Protein AF-A0A2D4JRY2-F1 (afdb_monomer_lite)

pLDDT: mean 84.54, std 17.64, range [40.47, 98.62]

InterPro domains:
  IPR004018 RPEL repeat [PF02755] (5-26)
  IPR004018 RPEL repeat [PF02755] (48-71)
  IPR004018 RPEL repeat [PF02755] (93-114)
  IPR004018 RPEL repeat [PS51073] (3-28)
  IPR004018 RPEL repeat [PS51073] (47-72)
  IPR004018 RPEL repeat [PS51073] (91-116)
  IPR004018 RPEL repeat [SM00707] (3-28)
  IPR004018 RPEL repeat [SM00707] (47-72)
  IPR004018 RPEL repeat [SM00707] (91-116)
  IPR043451 Myocardin-like [PTHR22793] (2-155)

Radius of gyration: 35.96 Å; chains: 1; bounding box: 65×44×97 Å

Secondary structure (DSSP, 8-state):
-HHHHHHHHHSPPPHHHHHHTTSS--TTS-GGGHHHHHHHHHHHHHHHHHHHHHTPPPHHHHHHTTSS-S--S-TTTHHHHHHHHHHHHHHHHHHHHHTPPPHHHHHHTTSS---HHHHHHHHH-TT-------------------PPPPPP---

Foldseek 3Di:
DVVVVVVVVVVDDDPVVCVVVVNDQDPPDDPVCSVVVVVVVVVVVVVVVVVCVVVPDDPVVCCVVVVDPPDPDDPVCPVVVVVVVVVVVVVVVVVVVVPDDDPLVCVVVVNDDDPPVVNCCSVVVPPDDPPPDPPDPPPPDDDDDDDDDDPDDDD

Organism: NCBI:txid1970185

Structure (mmCIF, N/CA/C/O backbone):
data_AF-A0A2D4JRY2-F1
#
_entry.id   AF-A0A2D4JRY2-F1
#
loop_
_atom_site.group_PDB
_atom_site.id
_atom_site.type_symbol
_atom_site.label_atom_id
_atom_site.label_alt_id
_atom_site.label_comp_id
_atom_site.label_asym_id
_atom_site.label_entity_id
_atom_site.label_seq_id
_atom_site.pdbx_PDB_ins_code
_atom_site.Cartn_x
_atom_site.Cartn_y
_atom_site.Cartn_z
_atom_site.occupancy
_atom_site.B_iso_or_equiv
_atom_site.auth_seq_id
_atom_site.auth_comp_id
_atom_site.auth_asym_id
_atom_site.auth_atom_id
_atom_site.pdbx_PDB_model_num
ATOM 1 N N . LEU A 1 1 ? 39.447 23.473 -34.825 1.00 78.56 1 LEU A N 1
ATOM 2 C CA . LEU A 1 1 ? 38.748 22.163 -34.956 1.00 78.56 1 LEU A CA 1
ATOM 3 C C . LEU A 1 1 ? 39.284 21.105 -33.988 1.00 78.56 1 LEU A C 1
ATOM 5 O O . LEU A 1 1 ? 38.488 20.570 -33.228 1.00 78.56 1 LEU A O 1
ATOM 9 N N . LYS A 1 2 ? 40.598 20.826 -33.968 1.00 92.81 2 LYS A N 1
ATOM 10 C CA . LYS A 1 2 ? 41.200 19.841 -33.043 1.00 92.81 2 LYS A CA 1
ATOM 11 C C . LYS A 1 2 ? 40.958 20.168 -31.559 1.00 92.81 2 LYS A C 1
ATOM 13 O O . LYS A 1 2 ? 40.531 19.297 -30.812 1.00 92.81 2 LYS A O 1
ATOM 18 N N . GLU A 1 3 ? 41.130 21.429 -31.168 1.00 94.44 3 GLU A N 1
ATOM 19 C CA . GLU A 1 3 ? 40.964 21.887 -29.776 1.00 94.44 3 GLU A CA 1
ATOM 20 C C . GLU A 1 3 ? 39.526 21.726 -29.254 1.00 94.44 3 GLU A C 1
ATOM 22 O O . GLU A 1 3 ? 39.301 21.222 -28.157 1.00 94.44 3 GLU A O 1
ATOM 27 N N . VAL A 1 4 ? 38.530 22.068 -30.078 1.00 95.88 4 VAL A N 1
ATOM 28 C CA . VAL A 1 4 ? 37.105 21.934 -29.724 1.00 95.88 4 VAL A CA 1
ATOM 29 C C . VAL A 1 4 ? 36.722 20.471 -29.489 1.00 95.88 4 VAL A C 1
ATOM 31 O O . VAL A 1 4 ? 35.968 20.164 -28.565 1.00 95.88 4 VAL A O 1
ATOM 34 N N . LEU A 1 5 ? 37.236 19.554 -30.314 1.00 95.81 5 LEU A N 1
ATOM 35 C CA . LEU A 1 5 ? 36.981 18.123 -30.151 1.00 95.81 5 LEU A CA 1
ATOM 36 C C . LEU A 1 5 ? 37.598 17.589 -28.852 1.00 95.81 5 LEU A C 1
ATOM 38 O O . LEU A 1 5 ? 36.946 16.829 -28.140 1.00 95.81 5 LEU A O 1
ATOM 42 N N . GLN A 1 6 ? 38.822 18.012 -28.525 1.00 96.12 6 GLN A N 1
ATOM 43 C CA . GLN A 1 6 ? 39.500 17.611 -27.294 1.00 96.12 6 GLN A CA 1
ATOM 44 C C . GLN A 1 6 ? 38.707 18.027 -26.047 1.00 96.12 6 GLN A C 1
ATOM 46 O O . GLN A 1 6 ? 38.486 17.194 -25.168 1.00 96.12 6 GLN A O 1
ATOM 51 N N . LEU A 1 7 ? 38.195 19.263 -26.013 1.00 96.31 7 LEU A N 1
ATOM 52 C CA . LEU A 1 7 ? 37.349 19.743 -24.916 1.00 96.31 7 LEU A CA 1
ATOM 53 C C . LEU A 1 7 ? 36.052 18.925 -24.788 1.00 96.31 7 LEU A C 1
ATOM 55 O O . LEU A 1 7 ? 35.694 18.488 -23.695 1.00 96.31 7 LEU A O 1
ATOM 59 N N . LYS A 1 8 ? 35.368 18.648 -25.908 1.00 95.88 8 LYS A N 1
ATOM 60 C CA . LYS A 1 8 ? 34.134 17.839 -25.905 1.00 95.88 8 LYS A CA 1
ATOM 61 C C . LYS A 1 8 ? 34.359 16.403 -25.429 1.00 95.88 8 LYS A C 1
ATOM 63 O O . LYS A 1 8 ? 33.480 15.831 -24.792 1.00 95.88 8 LYS A O 1
ATOM 68 N N . LEU A 1 9 ? 35.517 15.814 -25.726 1.00 95.94 9 LEU A N 1
ATOM 69 C CA . LEU A 1 9 ? 35.855 14.468 -25.262 1.00 95.94 9 LEU A CA 1
ATOM 70 C C . LEU A 1 9 ? 36.161 14.420 -23.761 1.00 95.94 9 LEU A C 1
ATOM 72 O O . LEU A 1 9 ? 35.873 13.402 -23.141 1.00 95.94 9 LEU A O 1
ATOM 76 N N . GLN A 1 10 ? 36.699 15.493 -23.176 1.00 94.88 10 GLN A N 1
ATOM 77 C CA . GLN A 1 10 ? 36.908 15.592 -21.726 1.00 94.88 10 GLN A CA 1
ATOM 78 C C . GLN A 1 10 ? 35.591 15.778 -20.966 1.00 94.88 10 GLN A C 1
ATOM 80 O O . GLN A 1 10 ? 35.410 15.208 -19.898 1.00 94.88 10 GLN A O 1
ATOM 85 N N . GLN A 1 11 ? 34.652 16.532 -21.540 1.00 95.31 11 GLN A N 1
ATOM 86 C CA . GLN A 1 11 ? 33.340 16.795 -20.939 1.00 95.31 11 GLN A CA 1
ATOM 87 C C . GLN A 1 11 ? 32.314 15.669 -21.166 1.00 95.31 11 GLN A C 1
ATOM 89 O O . GLN A 1 11 ? 31.151 15.800 -20.778 1.00 95.31 11 GLN A O 1
ATOM 94 N N . ARG A 1 12 ? 32.692 14.568 -21.829 1.00 95.31 12 ARG A N 1
ATOM 95 C CA . ARG A 1 12 ? 31.761 13.471 -22.123 1.00 95.31 12 ARG A CA 1
ATOM 96 C C . ARG A 1 12 ? 31.424 12.681 -20.858 1.00 95.31 12 ARG A C 1
ATOM 98 O O . ARG A 1 12 ? 32.282 12.428 -20.018 1.00 95.31 12 ARG A O 1
ATOM 105 N N . ARG A 1 13 ? 30.181 12.212 -20.776 1.00 96.19 13 ARG A N 1
ATOM 106 C CA . ARG A 1 13 ? 29.735 11.285 -19.726 1.00 96.19 13 ARG A CA 1
ATOM 107 C C . ARG A 1 13 ? 30.334 9.898 -19.945 1.00 96.19 13 ARG A C 1
ATOM 109 O O . ARG A 1 13 ? 30.627 9.520 -21.085 1.00 96.19 13 ARG A O 1
ATOM 116 N N . THR A 1 14 ? 30.501 9.135 -18.867 1.00 95.75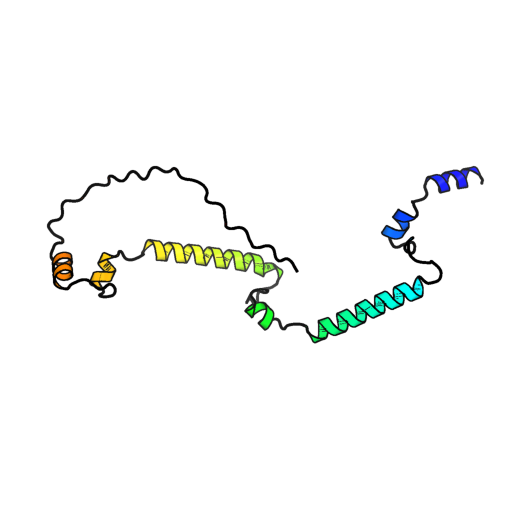 14 THR A N 1
ATOM 117 C CA . THR A 1 14 ? 30.944 7.742 -18.983 1.00 95.75 14 THR A CA 1
ATOM 118 C C . THR A 1 14 ? 29.848 6.898 -19.626 1.00 95.75 14 THR A C 1
ATOM 120 O O . THR A 1 14 ? 28.661 7.229 -19.592 1.00 95.75 14 THR A O 1
ATOM 123 N N . ARG A 1 15 ? 30.238 5.781 -20.243 1.00 93.56 15 ARG A N 1
ATOM 124 C CA . ARG A 1 15 ? 29.269 4.879 -20.874 1.00 93.56 15 ARG A CA 1
ATOM 125 C C . ARG A 1 15 ? 28.306 4.280 -19.844 1.00 93.56 15 ARG A C 1
ATOM 127 O O . ARG A 1 15 ? 27.139 4.110 -20.163 1.00 93.56 15 ARG A O 1
ATOM 134 N N . GLU A 1 16 ? 28.783 4.009 -18.632 1.00 94.75 16 GLU A N 1
ATOM 135 C CA . GLU A 1 16 ? 27.978 3.538 -17.495 1.00 94.75 16 GLU A CA 1
ATOM 136 C C . GLU A 1 16 ? 26.884 4.551 -17.144 1.00 94.75 16 GLU A C 1
ATOM 138 O O . GLU A 1 16 ? 25.708 4.210 -17.197 1.00 94.75 16 GLU A O 1
ATOM 143 N N . GLN A 1 17 ? 27.246 5.827 -16.965 1.00 95.88 17 GLN A N 1
ATOM 144 C CA . GLN A 1 17 ? 26.283 6.904 -16.702 1.00 95.88 17 GLN A CA 1
ATOM 145 C C . GLN A 1 17 ? 25.214 7.025 -17.798 1.00 95.88 17 GLN A C 1
ATOM 147 O O . GLN A 1 17 ? 24.061 7.339 -17.514 1.00 95.88 17 GLN A O 1
ATOM 152 N N . LEU A 1 18 ? 25.581 6.794 -19.063 1.00 95.50 18 LEU A N 1
ATOM 153 C CA . LEU A 1 18 ? 24.625 6.813 -20.174 1.00 95.50 18 LEU A CA 1
ATOM 154 C C . LEU A 1 18 ? 23.683 5.599 -20.168 1.00 95.50 18 LEU A C 1
ATOM 156 O O . LEU A 1 18 ? 22.545 5.727 -20.616 1.00 95.50 18 LEU A O 1
ATOM 160 N N . VAL A 1 19 ? 24.135 4.437 -19.690 1.00 94.62 19 VAL A N 1
ATOM 161 C CA . VAL A 1 19 ? 23.288 3.247 -19.513 1.00 94.62 19 VAL A CA 1
ATOM 162 C C . VAL A 1 19 ? 22.320 3.449 -18.353 1.00 94.62 19 VAL A C 1
ATOM 164 O O . VAL A 1 19 ? 21.132 3.191 -18.519 1.00 94.62 19 VAL A O 1
ATOM 167 N N . ASP A 1 20 ? 22.796 3.976 -17.227 1.00 95.06 20 ASP A N 1
ATOM 168 C CA . ASP A 1 20 ? 21.965 4.236 -16.044 1.00 95.06 20 ASP A CA 1
ATOM 169 C C . ASP A 1 20 ? 20.864 5.268 -16.335 1.00 95.06 20 ASP A C 1
ATOM 171 O O . ASP A 1 20 ? 19.748 5.164 -15.835 1.00 95.06 20 ASP A O 1
ATOM 175 N N . GLN A 1 21 ? 21.148 6.237 -17.213 1.00 96.00 21 GLN A N 1
ATOM 176 C CA . GLN A 1 21 ? 20.164 7.206 -17.717 1.00 96.00 21 GLN A CA 1
ATOM 177 C C . GLN A 1 21 ? 19.250 6.643 -18.820 1.00 96.00 21 GLN A C 1
ATOM 179 O O . GLN A 1 21 ? 18.389 7.362 -19.324 1.00 96.00 21 GLN A O 1
ATOM 184 N N . GLY A 1 22 ? 19.444 5.391 -19.244 1.00 91.88 22 GLY A N 1
ATOM 185 C CA . GLY A 1 22 ? 18.656 4.752 -20.300 1.00 91.88 22 GLY A CA 1
ATOM 186 C C . GLY A 1 22 ? 18.912 5.291 -21.714 1.00 91.88 22 GLY A C 1
ATOM 187 O O . GLY A 1 22 ? 18.105 5.049 -22.609 1.00 91.88 22 GLY A O 1
ATOM 188 N N . ILE A 1 23 ? 20.014 6.016 -21.937 1.00 94.06 23 ILE A N 1
ATOM 189 C CA . ILE A 1 23 ? 20.402 6.551 -23.256 1.00 94.06 23 ILE A CA 1
ATOM 190 C C . ILE A 1 23 ? 21.075 5.462 -24.104 1.00 94.06 23 ILE A C 1
ATOM 192 O O . ILE A 1 23 ? 20.859 5.396 -25.313 1.00 94.06 23 ILE A O 1
ATOM 196 N N . MET A 1 24 ? 21.900 4.611 -23.482 1.00 92.62 24 MET A N 1
ATOM 197 C CA . MET A 1 24 ? 22.645 3.539 -24.155 1.00 92.62 24 MET A CA 1
ATOM 198 C C . MET A 1 24 ? 22.181 2.144 -23.703 1.00 92.62 24 MET A C 1
ATOM 200 O O . MET A 1 24 ? 21.820 1.973 -22.539 1.00 92.62 24 MET A O 1
ATOM 204 N N . PRO A 1 25 ? 22.255 1.116 -24.574 1.00 91.50 25 PRO A N 1
ATOM 205 C CA . PRO A 1 25 ? 22.004 -0.269 -24.182 1.00 91.50 25 PRO A CA 1
ATOM 206 C C . PRO A 1 25 ? 22.965 -0.772 -23.090 1.00 91.50 25 PRO A C 1
ATOM 208 O O . PRO A 1 25 ? 24.139 -0.376 -23.094 1.00 91.50 25 PRO A O 1
ATOM 211 N N . PRO A 1 26 ? 22.528 -1.707 -22.222 1.00 92.00 26 PRO A N 1
ATOM 212 C CA . PRO A 1 26 ? 23.363 -2.264 -21.162 1.00 92.00 26 PRO A CA 1
ATOM 213 C C . PRO A 1 26 ? 24.681 -2.848 -21.675 1.00 92.00 26 PRO A C 1
ATOM 215 O O . PRO A 1 26 ? 24.703 -3.617 -22.637 1.00 92.00 26 PRO A O 1
ATOM 218 N N . LEU A 1 27 ? 25.780 -2.545 -20.976 1.00 86.06 27 LEU A N 1
ATOM 219 C CA . LEU A 1 27 ? 27.143 -2.946 -21.365 1.00 86.06 27 LEU A CA 1
ATOM 220 C C . LEU A 1 27 ? 27.333 -4.462 -21.465 1.00 86.06 27 LEU A C 1
ATOM 222 O O . LEU A 1 27 ? 28.141 -4.929 -22.262 1.00 86.06 27 LEU A O 1
ATOM 226 N N . LYS A 1 28 ? 26.589 -5.207 -20.642 1.00 87.69 28 LYS A N 1
ATOM 227 C CA . LYS A 1 28 ? 26.645 -6.670 -20.547 1.00 87.69 28 LYS A CA 1
ATOM 228 C C . LYS A 1 28 ? 25.838 -7.370 -21.645 1.00 87.69 28 LYS A C 1
ATOM 230 O O . LYS A 1 28 ? 25.993 -8.570 -21.835 1.00 87.69 28 LYS A O 1
ATOM 235 N N . SER A 1 29 ? 24.972 -6.639 -22.351 1.00 85.12 29 SER A N 1
ATOM 236 C CA . SER A 1 29 ? 24.141 -7.188 -23.423 1.00 85.12 29 SER A CA 1
ATOM 237 C C . SER A 1 29 ? 24.767 -6.912 -24.796 1.00 85.12 29 SER A C 1
ATOM 239 O O . SER A 1 29 ? 25.229 -5.792 -25.037 1.00 85.12 29 SER A O 1
ATOM 241 N N . PRO A 1 30 ? 24.783 -7.886 -25.723 1.00 88.31 30 PRO A N 1
ATOM 242 C CA . PRO A 1 30 ? 25.247 -7.644 -27.084 1.00 88.31 30 PRO A CA 1
ATOM 243 C C . PRO A 1 30 ? 24.400 -6.570 -27.779 1.00 88.31 30 PRO A C 1
ATOM 245 O O . PRO A 1 30 ? 23.177 -6.691 -27.860 1.00 88.31 30 PRO A O 1
ATOM 248 N N . ALA A 1 31 ? 25.046 -5.545 -28.341 1.00 86.62 31 ALA A N 1
ATOM 249 C CA . ALA A 1 31 ? 24.351 -4.420 -28.975 1.00 86.62 31 ALA A CA 1
ATOM 250 C C . ALA A 1 31 ? 23.466 -4.848 -30.164 1.00 86.62 31 ALA A C 1
ATOM 252 O O . ALA A 1 31 ? 22.391 -4.288 -30.359 1.00 86.62 31 ALA A O 1
ATOM 253 N N . ALA A 1 32 ? 23.882 -5.876 -30.914 1.00 91.31 32 ALA A N 1
ATOM 254 C CA . ALA A 1 32 ? 23.152 -6.384 -32.078 1.00 91.31 32 ALA A CA 1
ATOM 255 C C . ALA A 1 32 ? 21.777 -6.983 -31.733 1.00 91.31 32 ALA A C 1
ATOM 257 O O . ALA A 1 32 ? 20.872 -6.947 -32.563 1.00 91.31 32 ALA A O 1
ATOM 258 N N . PHE A 1 33 ? 21.615 -7.513 -30.514 1.00 92.38 33 PHE A N 1
ATOM 259 C CA . PHE A 1 33 ? 20.395 -8.203 -30.083 1.00 92.38 33 PHE A CA 1
ATOM 260 C C . PHE A 1 33 ? 19.567 -7.412 -29.067 1.00 92.38 33 PHE A C 1
ATOM 262 O O . PHE A 1 33 ? 18.603 -7.936 -28.509 1.00 92.38 33 PHE A O 1
ATOM 269 N N . HIS A 1 34 ? 19.925 -6.154 -28.798 1.00 91.81 34 HIS A N 1
ATOM 270 C CA . HIS A 1 34 ? 19.263 -5.362 -27.764 1.00 91.81 34 HIS A CA 1
ATOM 271 C C . HIS A 1 34 ? 17.746 -5.231 -27.999 1.00 91.81 34 HIS A C 1
ATOM 273 O O . HIS A 1 34 ? 16.968 -5.324 -27.052 1.00 91.81 34 HIS A O 1
ATOM 279 N N . GLY A 1 35 ? 17.308 -5.089 -29.257 1.00 92.12 35 GLY A N 1
ATOM 280 C CA . GLY A 1 35 ? 15.884 -5.018 -29.602 1.00 92.12 35 GLY A CA 1
ATOM 281 C C . GLY A 1 35 ? 15.124 -6.308 -29.278 1.00 92.12 35 GLY A C 1
ATOM 282 O O . GLY A 1 35 ? 14.044 -6.259 -28.691 1.00 92.12 35 GLY A O 1
ATOM 283 N N . GLN A 1 36 ? 15.708 -7.464 -29.599 1.00 94.94 36 GLN A N 1
ATOM 284 C CA . GLN A 1 36 ? 15.139 -8.780 -29.306 1.00 94.94 36 GLN A CA 1
ATOM 285 C C . GLN A 1 36 ? 15.090 -9.035 -27.797 1.00 94.94 36 GLN A C 1
ATOM 287 O O . GLN A 1 36 ? 14.060 -9.479 -27.296 1.00 94.94 36 GLN A O 1
ATOM 292 N N . ILE A 1 37 ? 16.164 -8.703 -27.069 1.00 93.38 37 ILE A N 1
ATOM 293 C CA . ILE A 1 37 ? 16.223 -8.813 -25.602 1.00 93.38 37 ILE A CA 1
ATOM 294 C C . ILE A 1 37 ? 15.117 -7.961 -24.973 1.00 93.38 37 ILE A C 1
ATOM 296 O O . ILE A 1 37 ? 14.303 -8.485 -24.218 1.00 93.38 37 ILE A O 1
ATOM 300 N N . LYS A 1 38 ? 15.007 -6.686 -25.365 1.00 93.75 38 LYS A N 1
ATOM 301 C CA . LYS A 1 38 ? 13.963 -5.777 -24.875 1.00 93.75 38 LYS A CA 1
ATOM 302 C C . LYS A 1 38 ? 12.557 -6.288 -25.194 1.00 93.75 38 LYS A C 1
ATOM 304 O O . LYS A 1 38 ? 11.658 -6.198 -24.360 1.00 93.75 38 LYS A O 1
ATOM 309 N N . SER A 1 39 ? 12.347 -6.831 -26.394 1.00 96.50 39 SER A N 1
ATOM 310 C CA . SER A 1 39 ? 11.054 -7.404 -26.777 1.00 96.50 39 SER A CA 1
ATOM 311 C C . SER A 1 39 ? 10.705 -8.641 -25.951 1.00 96.50 39 SER A C 1
ATOM 313 O O . SER A 1 39 ? 9.546 -8.821 -25.585 1.00 96.50 39 SER A O 1
ATOM 315 N N . LEU A 1 40 ? 11.686 -9.491 -25.656 1.00 96.25 40 LEU A N 1
ATOM 316 C CA . LEU A 1 40 ? 11.510 -10.680 -24.831 1.00 96.25 40 LEU A CA 1
ATOM 317 C C . LEU A 1 40 ? 11.225 -10.298 -23.374 1.00 96.25 40 LEU A C 1
ATOM 319 O O . LEU A 1 40 ? 10.300 -10.840 -22.772 1.00 96.25 40 LEU A O 1
ATOM 323 N N . GLU A 1 41 ? 11.968 -9.343 -22.817 1.00 95.50 41 GLU A N 1
ATOM 324 C CA . GLU A 1 41 ? 11.725 -8.789 -21.480 1.00 95.50 41 GLU A CA 1
ATOM 325 C C . GLU A 1 41 ? 10.318 -8.202 -21.374 1.00 95.50 41 GLU A C 1
ATOM 327 O O . GLU A 1 41 ? 9.588 -8.518 -20.434 1.00 95.50 41 GLU A O 1
ATOM 332 N N . ARG A 1 42 ? 9.889 -7.438 -22.385 1.00 97.88 42 ARG A N 1
ATOM 333 C CA . ARG A 1 42 ? 8.519 -6.929 -22.478 1.00 97.88 42 ARG A CA 1
ATOM 334 C C . ARG A 1 42 ? 7.488 -8.059 -22.534 1.00 97.88 42 ARG A C 1
ATOM 336 O O . ARG A 1 42 ? 6.502 -8.015 -21.812 1.00 97.88 42 ARG A O 1
ATOM 343 N N . ALA A 1 43 ? 7.700 -9.088 -23.350 1.00 98.12 43 ALA A N 1
ATOM 344 C CA . ALA A 1 43 ? 6.772 -10.217 -23.423 1.00 98.12 43 ALA A CA 1
ATOM 345 C C . ALA A 1 43 ? 6.677 -10.973 -22.083 1.00 98.12 43 ALA A C 1
ATOM 347 O O . ALA A 1 43 ? 5.592 -11.393 -21.678 1.00 98.12 43 ALA A O 1
ATOM 348 N N . ARG A 1 44 ? 7.796 -11.113 -21.358 1.00 98.19 44 ARG A N 1
ATOM 349 C CA . ARG A 1 44 ? 7.816 -11.691 -20.004 1.00 98.19 44 ARG A CA 1
ATOM 350 C C . ARG A 1 44 ? 6.992 -10.856 -19.026 1.00 98.19 44 ARG A C 1
ATOM 352 O O . ARG A 1 44 ? 6.151 -11.425 -18.331 1.00 98.19 44 ARG A O 1
ATOM 359 N N . THR A 1 45 ? 7.194 -9.537 -18.988 1.00 98.12 45 THR A N 1
ATOM 360 C CA . THR A 1 45 ? 6.429 -8.654 -18.092 1.00 98.12 45 THR A CA 1
ATOM 361 C C . THR A 1 45 ? 4.950 -8.627 -18.458 1.00 98.12 45 THR A C 1
ATOM 363 O O . THR A 1 45 ? 4.110 -8.708 -17.567 1.00 98.12 45 THR A O 1
ATOM 366 N N . GLU A 1 46 ? 4.609 -8.619 -19.748 1.00 98.44 46 GLU A N 1
ATOM 367 C CA . GLU A 1 46 ? 3.225 -8.707 -20.222 1.00 98.44 46 GLU A CA 1
ATOM 368 C C . GLU A 1 46 ? 2.543 -10.007 -19.790 1.00 98.44 46 GLU A C 1
ATOM 370 O O . GLU A 1 46 ? 1.415 -9.976 -19.298 1.00 98.44 46 GLU A O 1
ATOM 375 N N . ASN A 1 47 ? 3.207 -11.154 -19.946 1.00 98.31 47 ASN A N 1
ATOM 376 C CA . ASN A 1 47 ? 2.655 -12.442 -19.526 1.00 98.31 47 ASN A CA 1
ATOM 377 C C . ASN A 1 47 ? 2.463 -12.508 -18.007 1.00 98.31 47 ASN A C 1
ATOM 379 O O . ASN A 1 47 ? 1.413 -12.957 -17.541 1.00 98.31 47 ASN A O 1
ATOM 383 N N . PHE A 1 48 ? 3.436 -12.006 -17.243 1.00 98.56 48 PHE A N 1
ATOM 384 C CA . PHE A 1 48 ? 3.343 -11.908 -15.790 1.00 98.56 48 PHE A CA 1
ATOM 385 C C . PHE A 1 48 ? 2.165 -11.024 -15.352 1.00 98.56 48 PHE A C 1
ATOM 387 O O . PHE A 1 48 ? 1.340 -11.453 -14.543 1.00 98.56 48 PHE A O 1
ATOM 394 N N . LEU A 1 49 ? 2.023 -9.828 -15.933 1.00 98.62 49 LEU A N 1
ATOM 395 C CA . LEU A 1 49 ? 0.919 -8.918 -15.618 1.00 98.62 49 LEU A CA 1
ATOM 396 C C . LEU A 1 49 ? -0.437 -9.511 -16.005 1.00 98.62 49 LEU A C 1
ATOM 398 O O . LEU A 1 49 ? -1.373 -9.448 -15.214 1.00 98.62 49 LEU A O 1
ATOM 402 N N . LYS A 1 50 ? -0.546 -10.149 -17.179 1.00 98.50 50 LYS A N 1
ATOM 403 C CA . LYS A 1 50 ? -1.772 -10.851 -17.601 1.00 98.50 50 LYS A CA 1
ATOM 404 C C . LYS A 1 50 ? -2.191 -11.916 -16.591 1.00 98.50 50 LYS A C 1
ATOM 406 O O . LYS A 1 50 ? -3.383 -12.091 -16.360 1.00 98.50 50 LYS A O 1
ATOM 411 N N . HIS A 1 51 ? -1.242 -12.642 -16.004 1.00 98.38 51 HIS A N 1
ATOM 412 C CA . HIS A 1 51 ? -1.545 -13.604 -14.948 1.00 98.38 51 HIS A CA 1
ATOM 413 C C . HIS A 1 51 ? -2.000 -12.900 -13.658 1.00 98.38 51 HIS A C 1
ATOM 415 O O . HIS A 1 51 ? -3.080 -13.210 -13.161 1.00 98.38 51 HIS A O 1
ATOM 421 N N . LYS A 1 52 ? -1.254 -11.891 -13.181 1.00 98.50 52 LYS A N 1
ATOM 422 C CA . LYS A 1 52 ? -1.579 -11.141 -11.951 1.00 98.50 52 LYS A CA 1
ATOM 423 C C . LYS A 1 52 ? -2.915 -10.400 -12.004 1.00 98.50 52 LYS A C 1
ATOM 425 O O . LYS A 1 52 ? -3.587 -10.301 -10.986 1.00 98.50 52 LYS A O 1
ATOM 430 N N . ILE A 1 53 ? -3.312 -9.898 -13.173 1.00 98.12 53 ILE A N 1
ATOM 431 C CA . ILE A 1 53 ? -4.606 -9.230 -13.361 1.00 98.12 53 ILE A CA 1
ATOM 432 C C . ILE A 1 53 ? -5.763 -10.231 -13.247 1.00 98.12 53 ILE A C 1
ATOM 434 O O . ILE A 1 53 ? -6.790 -9.894 -12.669 1.00 98.12 53 ILE A O 1
ATOM 438 N N . ARG A 1 54 ? -5.606 -11.460 -13.762 1.00 97.88 54 ARG A N 1
ATOM 439 C CA . ARG A 1 54 ? -6.641 -12.507 -13.655 1.00 97.88 54 ARG A CA 1
ATOM 440 C C . ARG A 1 54 ? -6.809 -13.010 -12.229 1.00 97.88 54 ARG A C 1
ATOM 442 O O . ARG A 1 54 ? -7.920 -13.309 -11.823 1.00 97.88 54 ARG A O 1
ATOM 449 N N . SER A 1 55 ? -5.709 -13.114 -11.491 1.00 97.50 55 SER A N 1
ATOM 450 C CA . SER A 1 55 ? -5.700 -13.548 -10.095 1.00 97.50 55 SER A CA 1
ATOM 451 C C . SER A 1 55 ? -5.780 -12.371 -9.117 1.00 97.50 55 SER A C 1
ATOM 453 O O . SER A 1 55 ? -5.243 -12.470 -8.015 1.00 97.50 55 SER A O 1
ATOM 455 N N . ARG A 1 56 ? -6.321 -11.218 -9.532 1.00 98.19 56 ARG A N 1
ATOM 456 C CA . ARG A 1 56 ? -6.372 -10.020 -8.691 1.00 98.19 56 ARG A CA 1
ATOM 457 C C . ARG A 1 56 ? -7.458 -10.196 -7.617 1.00 98.19 56 ARG A C 1
ATOM 459 O O . ARG A 1 56 ? -8.611 -10.358 -8.003 1.00 98.19 56 ARG A O 1
ATOM 466 N N . PRO A 1 57 ? -7.121 -10.122 -6.316 1.00 98.06 57 PRO A N 1
ATOM 467 C CA . PRO A 1 57 ? -8.108 -10.183 -5.239 1.00 98.06 57 PRO A CA 1
ATOM 468 C C . PRO A 1 57 ? -9.088 -9.011 -5.276 1.00 98.06 57 PRO A C 1
ATOM 470 O O . PRO A 1 57 ? -8.718 -7.886 -5.640 1.00 98.06 57 PRO A O 1
ATOM 473 N N . ASP A 1 58 ? -10.316 -9.264 -4.831 1.00 97.38 58 ASP A N 1
ATOM 474 C CA . ASP A 1 58 ? -11.329 -8.228 -4.660 1.00 97.38 58 ASP A CA 1
ATOM 475 C C . ASP A 1 58 ? -11.050 -7.365 -3.424 1.00 97.38 58 ASP A C 1
ATOM 477 O O . ASP A 1 58 ? -10.399 -7.778 -2.461 1.00 97.38 58 ASP A O 1
ATOM 481 N N . ARG A 1 59 ? -11.600 -6.144 -3.407 1.00 95.62 59 ARG A N 1
ATOM 482 C CA . ARG A 1 59 ? -11.451 -5.228 -2.262 1.00 95.62 59 ARG A CA 1
ATOM 483 C C . ARG A 1 59 ? -11.942 -5.862 -0.956 1.00 95.62 59 ARG A C 1
ATOM 485 O O . ARG A 1 59 ? -11.313 -5.676 0.078 1.00 95.62 59 ARG A O 1
ATOM 492 N N . SER A 1 60 ? -13.059 -6.586 -0.997 1.00 96.19 60 SER A N 1
ATOM 493 C CA . SER A 1 60 ? -13.640 -7.258 0.172 1.00 96.19 60 SER A CA 1
ATOM 494 C C . SER A 1 60 ? -12.702 -8.312 0.762 1.00 96.19 60 SER A C 1
ATOM 496 O O . SER A 1 60 ? -12.596 -8.419 1.980 1.00 96.19 60 SER A O 1
ATOM 498 N N . GLU A 1 61 ? -11.975 -9.047 -0.079 1.00 97.50 61 GLU A N 1
ATOM 499 C CA . GLU A 1 61 ? -10.970 -10.011 0.362 1.00 97.50 61 GLU A CA 1
ATOM 500 C C . GLU A 1 61 ? -9.790 -9.322 1.053 1.00 97.50 61 GLU A C 1
ATOM 502 O O . GLU A 1 61 ? -9.381 -9.750 2.131 1.00 97.50 61 GLU A O 1
ATOM 507 N N . LEU A 1 62 ? -9.308 -8.207 0.496 1.00 97.50 62 LEU A N 1
ATOM 508 C CA . LEU A 1 62 ? -8.248 -7.413 1.123 1.00 97.50 62 LEU A CA 1
ATOM 509 C C . LEU A 1 62 ? -8.675 -6.834 2.479 1.00 97.50 62 LEU A C 1
ATOM 511 O O . LEU A 1 62 ? -7.858 -6.777 3.396 1.00 97.50 62 LEU A O 1
ATOM 515 N N . VAL A 1 63 ? -9.942 -6.432 2.620 1.00 96.25 63 VAL A N 1
ATOM 516 C CA . VAL A 1 63 ? -10.505 -5.976 3.902 1.00 96.25 63 VAL A CA 1
ATOM 517 C C . VAL A 1 63 ? -10.602 -7.124 4.904 1.00 96.25 63 VAL A C 1
ATOM 519 O O . VAL A 1 63 ? -10.155 -6.988 6.037 1.00 96.25 63 VAL A O 1
ATOM 522 N N . ARG A 1 64 ? -11.103 -8.291 4.480 1.00 97.38 64 ARG A N 1
ATOM 523 C CA . ARG A 1 64 ? -11.181 -9.499 5.320 1.00 97.38 64 ARG A CA 1
ATOM 524 C C . ARG A 1 64 ? -9.808 -9.926 5.847 1.00 97.38 64 ARG A C 1
ATOM 526 O O . ARG A 1 64 ? -9.694 -10.384 6.979 1.00 97.38 64 ARG A O 1
ATOM 533 N N . MET A 1 65 ? -8.771 -9.777 5.028 1.00 97.88 65 MET A N 1
ATOM 534 C CA . MET A 1 65 ? -7.385 -10.072 5.398 1.00 97.88 65 MET A CA 1
ATOM 535 C C . MET A 1 65 ? -6.702 -8.950 6.198 1.00 97.88 65 MET A C 1
ATOM 537 O O . MET A 1 65 ? -5.527 -9.092 6.516 1.00 97.88 65 MET A O 1
ATOM 541 N N . HIS A 1 66 ? -7.400 -7.854 6.523 1.00 95.62 66 HIS A N 1
ATOM 542 C CA . HIS A 1 66 ? -6.848 -6.676 7.209 1.00 95.62 66 HIS A CA 1
ATOM 543 C C . HIS A 1 66 ? -5.662 -6.021 6.473 1.00 95.62 66 HIS A C 1
ATOM 545 O O . HIS A 1 66 ? -4.779 -5.431 7.091 1.00 95.62 66 HIS A O 1
ATOM 551 N N . ILE A 1 67 ? -5.641 -6.113 5.139 1.00 96.38 67 ILE A N 1
ATOM 552 C CA . ILE A 1 67 ? -4.697 -5.377 4.282 1.00 96.38 67 ILE A CA 1
ATOM 553 C C . ILE A 1 67 ? -5.249 -3.980 3.979 1.00 96.38 67 ILE A C 1
ATOM 555 O O . ILE A 1 67 ? -4.512 -2.997 3.995 1.00 96.38 67 ILE A O 1
ATOM 559 N N . LEU A 1 68 ? -6.546 -3.900 3.665 1.00 95.06 68 LEU A N 1
ATOM 560 C CA . LEU A 1 68 ? -7.265 -2.642 3.476 1.00 95.06 68 LEU A CA 1
ATOM 561 C C . LEU A 1 68 ? -8.238 -2.412 4.621 1.00 95.06 68 LEU A C 1
ATOM 563 O O . LEU A 1 68 ? -8.789 -3.350 5.188 1.00 95.06 68 LEU A O 1
ATOM 567 N N . GLU A 1 69 ? -8.524 -1.146 4.881 1.00 92.94 69 GLU A N 1
ATOM 568 C CA . GLU A 1 69 ? -9.480 -0.778 5.908 1.00 92.94 69 GLU A CA 1
ATOM 569 C C . GLU A 1 69 ? -10.931 -0.861 5.423 1.00 92.94 69 GLU A C 1
ATOM 571 O O . GLU A 1 69 ? -11.277 -0.529 4.278 1.00 92.94 69 GLU A O 1
ATOM 576 N N . GLU A 1 70 ? -11.822 -1.260 6.330 1.00 92.69 70 GLU A N 1
ATOM 577 C CA . GLU A 1 70 ? -13.265 -1.268 6.096 1.00 92.69 70 GLU A CA 1
ATOM 578 C C . GLU A 1 70 ? -13.843 0.152 6.213 1.00 92.69 70 GLU A C 1
ATOM 580 O O . GLU A 1 70 ? -14.543 0.503 7.162 1.00 92.69 70 GLU A O 1
ATOM 585 N N . THR A 1 71 ? -13.497 1.021 5.262 1.00 88.38 71 THR A N 1
ATOM 586 C CA . THR A 1 71 ? -13.997 2.399 5.219 1.00 88.38 71 THR A CA 1
ATOM 587 C C . THR A 1 71 ? -14.449 2.800 3.817 1.00 88.38 71 THR A C 1
ATOM 589 O O . THR A 1 71 ? -13.891 2.375 2.804 1.00 88.38 71 THR A O 1
ATOM 592 N N . PHE A 1 72 ? -15.472 3.656 3.766 1.00 87.19 72 PHE A N 1
ATOM 593 C CA . PHE A 1 72 ? -15.928 4.333 2.545 1.00 87.19 72 PHE A CA 1
ATOM 594 C C . PHE A 1 72 ? -15.299 5.725 2.380 1.00 87.19 72 PHE A C 1
ATOM 596 O O . PHE A 1 72 ? -15.660 6.464 1.468 1.00 87.19 72 PHE A O 1
ATOM 603 N N . ALA A 1 73 ? -14.389 6.101 3.281 1.00 88.62 73 ALA A N 1
ATOM 604 C CA . ALA A 1 73 ? -13.711 7.383 3.233 1.00 88.62 73 ALA A CA 1
ATOM 605 C C . ALA A 1 73 ? -12.695 7.433 2.084 1.00 88.62 73 ALA A C 1
ATOM 607 O O . ALA A 1 73 ? -12.117 6.418 1.678 1.00 88.62 73 ALA A O 1
ATOM 608 N N . GLU A 1 74 ? -12.465 8.648 1.592 1.00 92.25 74 GLU A N 1
ATOM 609 C CA . GLU A 1 74 ? -11.456 8.945 0.578 1.00 92.25 74 GLU A CA 1
ATOM 610 C C . GLU A 1 74 ? -10.068 8.435 1.029 1.00 92.25 74 GLU A C 1
ATOM 612 O O . GLU A 1 74 ? -9.760 8.538 2.222 1.00 92.25 74 GLU A O 1
ATOM 617 N N . PRO A 1 75 ? -9.206 7.910 0.131 1.00 93.62 75 PRO A N 1
ATOM 618 C CA . PRO A 1 75 ? -7.912 7.333 0.515 1.00 93.62 75 PRO A CA 1
ATOM 619 C C . PRO A 1 75 ? -7.016 8.273 1.331 1.00 93.62 75 PRO A C 1
ATOM 621 O O . PRO A 1 75 ? -6.279 7.818 2.202 1.00 93.62 75 PRO A O 1
ATOM 624 N N . SER A 1 76 ? -7.123 9.582 1.094 1.00 94.62 76 SER A N 1
ATOM 625 C CA . SER A 1 76 ? -6.392 10.631 1.813 1.00 94.62 76 SER A CA 1
ATOM 626 C C . SER A 1 76 ? -6.731 10.697 3.315 1.00 94.62 76 SER A C 1
ATOM 628 O O . SER A 1 76 ? -5.880 11.064 4.126 1.00 94.62 76 SER A O 1
ATOM 630 N N . LEU A 1 77 ? -7.953 10.310 3.704 1.00 94.69 77 LEU A N 1
ATOM 631 C CA . LEU A 1 77 ? -8.482 10.435 5.067 1.00 94.69 77 LEU A CA 1
ATOM 632 C C . LEU A 1 77 ? -8.436 9.128 5.867 1.00 94.69 77 LEU A C 1
ATOM 634 O O . LEU A 1 77 ? -8.652 9.143 7.077 1.00 94.69 77 LEU A O 1
ATOM 638 N N . GLN A 1 78 ? -8.162 7.986 5.234 1.00 94.12 78 GLN A N 1
ATOM 639 C CA . GLN A 1 78 ? -8.252 6.680 5.904 1.00 94.12 78 GLN A CA 1
ATOM 640 C C . GLN A 1 78 ? -7.304 6.583 7.105 1.00 94.12 78 GLN A C 1
ATOM 642 O O . GLN A 1 78 ? -7.701 6.128 8.178 1.00 94.12 78 GLN A O 1
ATOM 647 N N . ALA A 1 79 ? -6.075 7.084 6.956 1.00 93.81 79 ALA A N 1
ATOM 648 C CA . ALA A 1 79 ? -5.080 7.069 8.024 1.00 93.81 79 ALA A CA 1
ATOM 649 C C . ALA A 1 79 ? -5.499 7.930 9.231 1.00 93.81 79 ALA A C 1
ATOM 651 O O . ALA A 1 79 ? -5.376 7.505 10.383 1.00 93.81 79 ALA A O 1
ATOM 652 N N . THR A 1 80 ? -6.033 9.131 8.989 1.00 95.44 80 THR A N 1
ATOM 653 C CA . THR A 1 80 ? -6.486 10.029 10.063 1.00 95.44 80 THR A CA 1
ATOM 654 C C . THR A 1 80 ? -7.748 9.496 10.735 1.00 95.44 80 THR A C 1
ATOM 656 O O . THR A 1 80 ? -7.844 9.521 11.964 1.00 95.44 80 THR A O 1
ATOM 659 N N . GLN A 1 81 ? -8.674 8.923 9.960 1.00 95.38 81 GLN A N 1
ATOM 660 C CA . GLN A 1 81 ? -9.861 8.245 10.473 1.00 95.38 81 GLN A CA 1
ATOM 661 C C . GLN A 1 81 ? -9.492 7.058 11.371 1.00 95.38 81 GLN A C 1
ATOM 663 O O . GLN A 1 81 ? -10.060 6.922 12.454 1.00 95.38 81 GLN A O 1
ATOM 668 N N . MET A 1 82 ? -8.531 6.223 10.961 1.00 93.94 82 MET A N 1
ATOM 669 C CA . MET A 1 82 ? -8.023 5.105 11.766 1.00 93.94 82 MET A CA 1
ATOM 670 C C . MET A 1 82 ? -7.454 5.579 13.095 1.00 93.94 82 MET A C 1
ATOM 672 O O . MET A 1 82 ? -7.814 5.056 14.150 1.00 93.94 82 MET A O 1
ATOM 676 N N . LYS A 1 83 ? -6.608 6.613 13.059 1.00 96.44 83 LYS A N 1
ATOM 677 C CA . LYS A 1 83 ? -6.025 7.198 14.269 1.00 96.44 83 LYS A CA 1
ATOM 678 C C . LYS A 1 83 ? -7.108 7.687 15.232 1.00 96.44 83 LYS A C 1
ATOM 680 O O . LYS A 1 83 ? -7.054 7.380 16.419 1.00 96.44 83 LYS A O 1
ATOM 685 N N . LEU A 1 84 ? -8.115 8.386 14.715 1.00 96.44 84 LEU A N 1
ATOM 686 C CA . LEU A 1 84 ? -9.240 8.875 15.508 1.00 96.44 84 LEU A CA 1
ATOM 687 C C . LEU A 1 84 ? -10.107 7.732 16.054 1.00 96.44 84 LEU A C 1
ATOM 689 O O . LEU A 1 84 ? -10.492 7.774 17.220 1.00 96.44 84 LEU A O 1
ATOM 693 N N . LYS A 1 85 ? -10.389 6.695 15.253 1.00 96.25 85 LYS A N 1
ATOM 694 C CA . LYS A 1 85 ? -11.135 5.506 15.697 1.00 96.25 85 LYS A CA 1
ATOM 695 C C . LYS A 1 85 ? -10.414 4.811 16.853 1.00 96.25 85 LYS A C 1
ATOM 697 O O . LYS A 1 85 ? -11.055 4.456 17.836 1.00 96.25 85 LYS A O 1
ATOM 702 N N . ARG A 1 86 ? -9.090 4.654 16.753 1.00 97.50 86 ARG A N 1
ATOM 703 C CA . ARG A 1 86 ? -8.263 4.044 17.804 1.00 97.50 86 ARG A CA 1
ATOM 704 C C . ARG A 1 86 ? -8.225 4.888 19.073 1.00 97.50 86 ARG A C 1
ATOM 706 O O . ARG A 1 86 ? -8.385 4.321 20.143 1.00 97.50 86 ARG A O 1
ATOM 713 N N . ALA A 1 87 ? -8.062 6.206 18.954 1.00 98.25 87 ALA A N 1
ATOM 714 C CA . ALA A 1 87 ? -8.079 7.110 20.106 1.00 98.25 87 ALA A CA 1
ATOM 715 C C . ALA A 1 87 ? -9.418 7.035 20.853 1.00 98.25 87 ALA A C 1
ATOM 717 O O . ALA A 1 87 ? -9.439 6.727 22.035 1.00 98.25 87 ALA A O 1
ATOM 718 N N . ARG A 1 88 ? -10.541 7.165 20.133 1.00 98.19 88 ARG A N 1
ATOM 719 C CA . ARG A 1 88 ? -11.880 7.051 20.733 1.00 98.19 88 ARG A CA 1
ATOM 720 C C . ARG A 1 88 ? -12.109 5.713 21.427 1.00 98.19 88 ARG A C 1
ATOM 722 O O . ARG A 1 88 ? -12.722 5.680 22.484 1.00 98.19 88 ARG A O 1
ATOM 729 N N . LEU A 1 89 ? -11.645 4.617 20.823 1.00 98.25 89 LEU A N 1
ATOM 730 C CA . LEU A 1 89 ? -11.767 3.293 21.428 1.00 98.25 89 LEU A CA 1
ATOM 731 C C . LEU A 1 89 ? -10.910 3.174 22.693 1.00 98.25 89 LEU A C 1
ATOM 733 O O . LEU A 1 89 ? -11.357 2.575 23.662 1.00 98.25 89 LEU A O 1
ATOM 737 N N . ALA A 1 90 ? -9.699 3.734 22.690 1.00 98.50 90 ALA A N 1
ATOM 738 C CA . ALA A 1 90 ? -8.839 3.745 23.867 1.00 98.50 90 ALA A CA 1
ATOM 739 C C . ALA A 1 90 ? -9.475 4.543 25.013 1.00 98.50 90 ALA A C 1
ATOM 741 O O . ALA A 1 90 ? -9.526 4.038 26.129 1.00 98.50 90 ALA A O 1
ATOM 742 N N . ASP A 1 91 ? -10.018 5.727 24.722 1.00 98.38 91 ASP A N 1
ATOM 743 C CA . ASP A 1 91 ? -10.676 6.580 25.715 1.00 98.38 91 ASP A CA 1
ATOM 744 C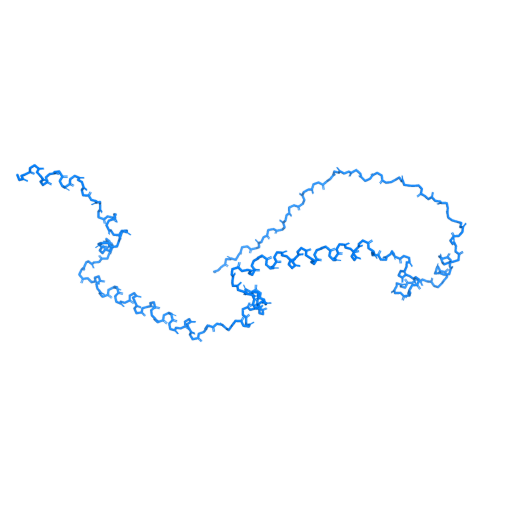 C . ASP A 1 91 ? -11.915 5.888 26.323 1.00 98.38 91 ASP A C 1
ATOM 746 O O . ASP A 1 91 ? -12.043 5.811 27.544 1.00 98.38 91 ASP A O 1
ATOM 750 N N . ASP A 1 92 ? -12.783 5.303 25.484 1.00 98.38 92 ASP A N 1
ATOM 751 C CA . ASP A 1 92 ? -13.980 4.554 25.914 1.00 98.38 92 ASP A CA 1
ATOM 752 C C . ASP A 1 92 ? -13.624 3.302 26.735 1.00 98.38 92 ASP A C 1
ATOM 754 O O . ASP A 1 92 ? -14.248 3.006 27.755 1.00 98.38 92 ASP A O 1
AT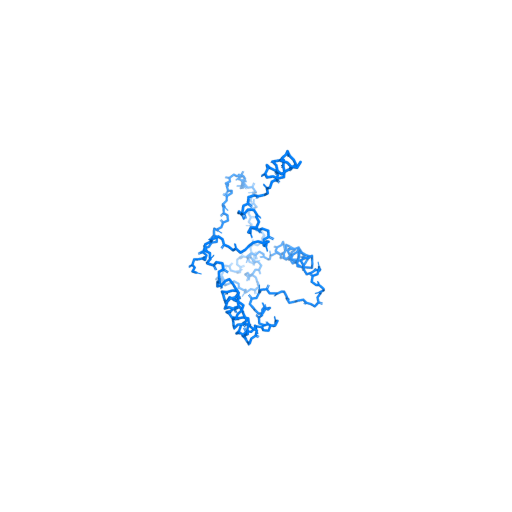OM 758 N N . LEU A 1 93 ? -12.590 2.560 26.327 1.00 98.44 93 LEU A N 1
ATOM 759 C CA . LEU A 1 93 ? -12.102 1.422 27.107 1.00 98.44 93 LEU A CA 1
ATOM 760 C C . LEU A 1 93 ? -11.516 1.867 28.447 1.00 98.44 93 LEU A C 1
ATOM 762 O O . LEU A 1 93 ? -11.736 1.187 29.448 1.00 98.44 93 LEU A O 1
ATOM 766 N N . ASN A 1 94 ? -10.807 2.993 28.486 1.00 98.25 94 ASN A N 1
ATOM 767 C CA . ASN A 1 94 ? -10.217 3.512 29.712 1.00 98.25 94 ASN A CA 1
ATOM 768 C C . ASN A 1 94 ? -11.297 3.872 30.744 1.00 98.25 94 ASN A C 1
ATOM 770 O O . ASN A 1 94 ? -11.183 3.488 31.905 1.00 98.25 94 ASN A O 1
ATOM 774 N N . GLU A 1 95 ? -12.389 4.513 30.315 1.00 97.75 95 GLU A N 1
ATOM 775 C CA . GLU A 1 95 ? -13.546 4.795 31.179 1.00 97.75 95 GLU A CA 1
ATOM 776 C C . GLU A 1 95 ? -14.196 3.503 31.705 1.00 97.75 95 GLU A C 1
ATOM 778 O O . GLU A 1 95 ? -14.448 3.365 32.905 1.00 97.75 95 GLU A O 1
ATOM 783 N N . LYS A 1 96 ? -14.407 2.510 30.830 1.00 97.88 96 LYS A N 1
ATOM 784 C CA . LYS A 1 96 ? -15.007 1.217 31.206 1.00 97.88 96 LYS A CA 1
ATOM 785 C C . LYS A 1 96 ? -14.149 0.419 32.181 1.00 97.88 96 LYS A C 1
ATOM 787 O O . LYS A 1 96 ? -14.684 -0.254 33.058 1.00 97.88 96 LYS A O 1
ATOM 792 N N . ILE A 1 97 ? -12.830 0.470 32.023 1.00 97.06 97 ILE A N 1
ATOM 793 C CA . ILE A 1 97 ? -11.895 -0.214 32.919 1.00 97.06 97 ILE A CA 1
ATOM 794 C C . ILE A 1 97 ? -11.788 0.531 34.254 1.00 97.06 97 ILE A C 1
ATOM 796 O O . ILE A 1 97 ? -11.684 -0.122 35.290 1.00 97.06 97 ILE A O 1
ATOM 800 N N . ALA A 1 98 ? -11.873 1.865 34.263 1.00 97.25 98 ALA A N 1
ATOM 801 C CA . ALA A 1 98 ? -11.881 2.645 35.501 1.00 97.25 98 ALA A CA 1
ATOM 802 C C . ALA A 1 98 ? -13.082 2.302 36.403 1.00 97.25 98 ALA A C 1
ATOM 804 O O . ALA A 1 98 ? -12.951 2.307 37.622 1.00 97.25 98 ALA A O 1
ATOM 805 N N . GLN A 1 99 ? -14.228 1.948 35.812 1.00 96.62 99 GLN A N 1
ATOM 806 C CA . GLN A 1 99 ? -15.440 1.512 36.524 1.00 96.62 99 GLN A CA 1
ATOM 807 C C . GLN A 1 99 ? -15.547 -0.016 36.662 1.00 96.62 99 GLN A C 1
ATOM 809 O O . GLN A 1 99 ? -16.645 -0.565 36.775 1.00 96.62 99 GLN A O 1
ATOM 814 N N . ARG A 1 100 ? -14.425 -0.739 36.592 1.00 97.19 100 ARG A N 1
ATOM 815 C CA . ARG A 1 100 ? -14.423 -2.202 36.653 1.00 97.19 100 ARG A CA 1
ATOM 816 C C . ARG A 1 100 ? -14.889 -2.687 38.038 1.00 97.19 100 ARG A C 1
ATOM 818 O O . ARG A 1 100 ? -14.215 -2.384 39.021 1.00 97.19 100 ARG A O 1
ATOM 825 N N . PRO A 1 101 ? -15.959 -3.503 38.120 1.00 96.06 101 PRO A N 1
ATOM 826 C CA . PRO A 1 101 ? -16.433 -4.071 39.380 1.00 96.06 101 PRO A CA 1
ATOM 827 C C . PRO A 1 101 ? -15.348 -4.856 40.118 1.00 96.06 101 PRO A C 1
ATOM 829 O O . PRO A 1 101 ? -14.627 -5.658 39.510 1.00 96.06 101 PRO A O 1
ATOM 832 N N . GLY A 1 102 ? -15.268 -4.652 41.432 1.00 94.25 102 GLY A N 1
ATOM 833 C CA . GLY A 1 102 ? -14.358 -5.399 42.296 1.00 94.25 102 GLY A CA 1
ATOM 834 C C . GLY A 1 102 ? -14.763 -6.874 42.447 1.00 94.25 102 GLY A C 1
ATOM 835 O O . GLY A 1 102 ? -15.916 -7.235 42.214 1.00 94.25 102 GLY A O 1
ATOM 836 N N . PRO A 1 103 ? -13.853 -7.759 42.889 1.00 91.75 103 PRO A N 1
ATOM 837 C CA . PRO A 1 103 ? -14.134 -9.193 43.018 1.00 91.75 103 PRO A CA 1
ATOM 838 C C . PRO A 1 103 ? -15.306 -9.504 43.963 1.00 91.75 103 PRO A C 1
ATOM 840 O O . PRO A 1 103 ? -16.070 -10.428 43.691 1.00 91.75 103 PRO A O 1
ATOM 843 N N . MET A 1 104 ? -15.490 -8.719 45.031 1.00 89.19 104 MET A N 1
ATOM 844 C CA . MET A 1 104 ? -16.605 -8.899 45.971 1.00 89.19 104 MET A CA 1
ATOM 845 C C . MET A 1 104 ? -17.964 -8.626 45.318 1.00 89.19 104 MET A C 1
ATOM 847 O O . MET A 1 104 ? -18.891 -9.415 45.492 1.00 89.19 104 MET A O 1
ATOM 851 N N . GLU A 1 105 ? -18.060 -7.607 44.459 1.00 90.75 105 GLU A N 1
ATOM 852 C CA . GLU A 1 105 ? -19.291 -7.318 43.715 1.00 90.75 105 GLU A CA 1
ATOM 853 C C . GLU A 1 105 ? -19.693 -8.469 42.780 1.00 90.75 105 GLU A C 1
ATOM 855 O O . GLU A 1 105 ? -20.880 -8.719 42.564 1.00 90.75 105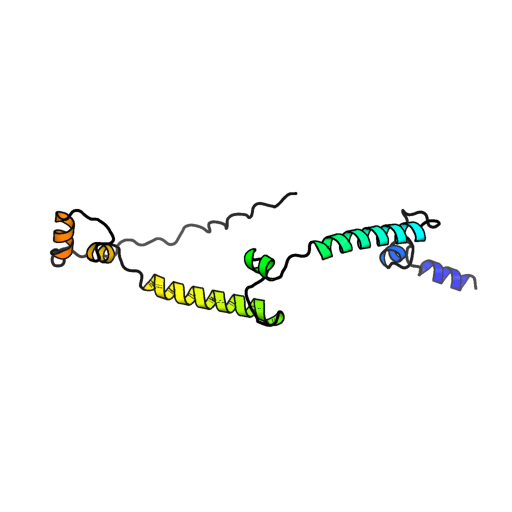 GLU A O 1
ATOM 860 N N . LEU A 1 106 ? -18.724 -9.191 42.201 1.00 93.38 106 LEU A N 1
ATOM 861 C CA . LEU A 1 106 ? -19.019 -10.352 41.356 1.00 93.38 106 LEU A CA 1
ATOM 862 C C . LEU A 1 106 ? -19.523 -11.560 42.165 1.00 93.38 106 LEU A C 1
ATOM 864 O O . LEU A 1 106 ? -20.328 -12.339 41.645 1.00 93.38 106 LEU A O 1
ATOM 868 N N . VAL A 1 107 ? -19.067 -11.721 43.412 1.00 90.06 107 VAL A N 1
ATOM 869 C CA . VAL A 1 107 ? -19.549 -12.760 44.342 1.00 90.06 107 VAL A CA 1
ATOM 870 C C . VAL A 1 107 ? -20.995 -12.477 44.752 1.00 90.06 107 VAL A C 1
ATOM 872 O O . VAL A 1 107 ? -21.841 -13.373 44.685 1.00 90.06 107 VAL A O 1
ATOM 875 N N . GLU A 1 108 ? -21.310 -11.227 45.105 1.00 88.38 108 GLU A N 1
ATOM 876 C CA . GLU A 1 108 ? -22.681 -10.786 45.410 1.00 88.38 108 GLU A CA 1
ATOM 877 C C . GLU A 1 108 ? -23.628 -11.026 44.227 1.00 88.38 108 GLU A C 1
ATOM 879 O O . GLU A 1 108 ? -24.735 -11.545 44.394 1.00 88.38 108 GLU A O 1
ATOM 884 N N . LYS A 1 109 ? -23.157 -10.742 43.005 1.00 92.06 109 LYS A N 1
ATOM 885 C CA . LYS A 1 109 ? -23.894 -10.975 41.752 1.00 92.06 109 LYS A CA 1
ATOM 886 C C . LYS A 1 109 ? -23.967 -12.449 41.331 1.00 92.06 109 LYS A C 1
ATOM 888 O O . LYS A 1 109 ? -24.528 -12.735 40.277 1.00 92.06 109 LYS A O 1
ATOM 893 N N . ASN A 1 110 ? -23.471 -13.390 42.141 1.00 88.06 110 ASN A N 1
ATOM 894 C CA . ASN A 1 110 ? -23.481 -14.837 41.874 1.00 88.06 110 ASN A CA 1
ATOM 895 C C . ASN A 1 110 ? -22.720 -15.261 40.605 1.00 88.06 110 ASN A C 1
ATOM 897 O O . ASN A 1 110 ? -23.014 -16.308 40.032 1.00 88.06 110 ASN A O 1
ATOM 901 N N . ILE A 1 111 ? -21.762 -14.456 40.148 1.00 92.38 111 ILE A N 1
ATOM 902 C CA . ILE A 1 111 ? -20.950 -14.768 38.964 1.00 92.38 111 ILE A CA 1
ATOM 903 C C . ILE A 1 111 ? -19.738 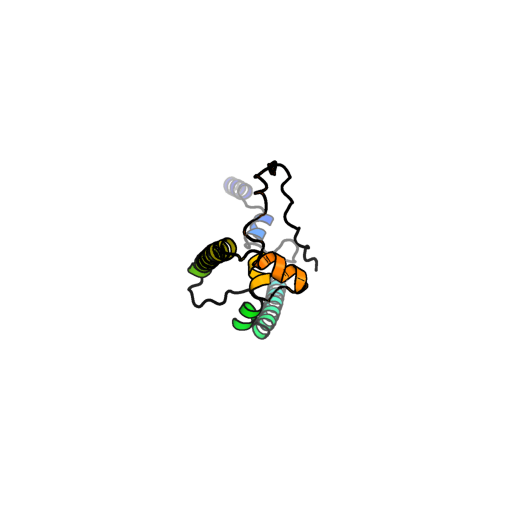-15.606 39.376 1.00 92.38 111 ILE A C 1
ATOM 905 O O . ILE A 1 111 ? -19.386 -16.570 38.697 1.00 92.38 111 ILE A O 1
ATOM 909 N N . LEU A 1 112 ? -19.109 -15.247 40.500 1.00 91.25 112 LEU A N 1
ATOM 910 C CA . LEU A 1 112 ? -18.020 -16.019 41.090 1.00 91.25 112 LEU A CA 1
ATOM 911 C C . LEU A 1 112 ? -18.574 -16.957 42.173 1.00 91.25 112 LEU A C 1
ATOM 913 O O . LEU A 1 112 ? -19.248 -16.483 43.092 1.00 91.25 112 LEU A O 1
ATOM 917 N N . PRO A 1 113 ? -18.312 -18.273 42.087 1.00 88.25 113 PRO A N 1
ATOM 918 C CA . PRO A 1 113 ? -18.760 -19.218 43.098 1.00 88.25 113 PRO A CA 1
ATOM 919 C C . PRO A 1 113 ? -17.920 -19.091 44.374 1.00 88.25 113 PRO A C 1
ATOM 921 O O . PRO A 1 113 ? -16.693 -19.029 44.317 1.00 88.25 113 PRO A O 1
ATOM 924 N N . VAL A 1 114 ? -18.594 -19.090 45.525 1.00 84.50 114 VAL A N 1
ATOM 925 C CA . VAL A 1 114 ? -17.996 -19.126 46.868 1.00 84.50 114 VAL A CA 1
ATOM 926 C C . VAL A 1 114 ? -18.881 -20.010 47.749 1.00 84.50 114 VAL A C 1
ATOM 928 O O . VAL A 1 114 ? -20.100 -20.032 47.554 1.00 84.50 114 VAL A O 1
ATOM 931 N N . ASP A 1 115 ? -18.288 -20.733 48.702 1.00 81.69 115 ASP A N 1
ATOM 932 C CA . ASP A 1 115 ? -19.032 -21.550 49.665 1.00 81.69 115 ASP A CA 1
ATOM 933 C C . ASP A 1 115 ? -20.113 -20.716 50.368 1.00 81.69 115 ASP A C 1
ATOM 935 O O . ASP A 1 115 ? -19.862 -19.593 50.813 1.00 81.69 115 ASP A O 1
ATOM 939 N N . SER A 1 116 ? -21.329 -21.257 50.481 1.00 72.25 116 SER A N 1
ATOM 940 C CA . SER A 1 116 ? -22.504 -20.530 50.990 1.00 72.25 116 SER A CA 1
ATOM 941 C C . SER A 1 116 ? -22.287 -19.952 52.392 1.00 72.25 116 SER A C 1
ATOM 943 O O . SER A 1 116 ? -22.659 -18.809 52.644 1.00 72.25 116 SER A O 1
ATOM 945 N N . SER A 1 117 ? -21.588 -20.687 53.263 1.00 68.62 117 SER A N 1
ATOM 946 C CA . SER A 1 117 ? -21.197 -20.222 54.602 1.00 68.62 117 SER A CA 1
ATOM 947 C C . SER A 1 117 ? -20.279 -18.995 54.570 1.00 68.62 117 SER A C 1
ATOM 949 O O . SER A 1 117 ? -20.392 -18.125 55.429 1.00 68.62 117 SER A O 1
ATOM 951 N N . VAL A 1 118 ? -19.368 -18.921 53.599 1.00 70.88 118 VAL A N 1
ATOM 952 C CA . VAL A 1 118 ? -18.405 -17.819 53.463 1.00 70.88 118 VAL A CA 1
ATOM 953 C C . VAL A 1 118 ? -19.079 -16.616 52.809 1.00 70.88 118 VAL A C 1
ATOM 955 O O . VAL A 1 118 ? -18.853 -15.478 53.205 1.00 70.88 118 VAL A O 1
ATOM 958 N N . LYS A 1 119 ? -19.977 -16.861 51.856 1.00 69.38 119 LYS A N 1
ATOM 959 C CA . LYS A 1 119 ? -20.763 -15.825 51.189 1.00 69.38 119 LYS A CA 1
ATOM 960 C C . LYS A 1 119 ? -21.690 -15.074 52.151 1.00 69.38 119 LYS A C 1
ATOM 962 O O . LYS A 1 119 ? -21.758 -13.852 52.089 1.00 69.38 119 LYS A O 1
ATOM 967 N N . GLU A 1 120 ? -22.367 -15.784 53.054 1.00 67.06 120 GLU A N 1
ATOM 968 C CA . GLU A 1 120 ? -23.201 -15.162 54.092 1.00 67.06 120 GLU A CA 1
ATOM 969 C C . GLU A 1 120 ? -22.354 -14.363 55.096 1.00 67.06 120 GLU A C 1
ATOM 971 O O . GLU A 1 120 ? -22.733 -13.254 55.459 1.00 67.06 120 GLU A O 1
ATOM 976 N N . ALA A 1 121 ? -21.167 -14.856 55.471 1.00 67.12 121 ALA A N 1
ATOM 977 C CA . ALA A 1 121 ? -20.244 -14.130 56.347 1.00 67.12 121 ALA A CA 1
ATOM 978 C C . ALA A 1 121 ? -19.675 -12.849 55.703 1.00 67.12 121 ALA A C 1
ATOM 980 O O . ALA A 1 121 ? -19.514 -11.843 56.390 1.00 67.12 121 ALA A O 1
ATOM 981 N N . ILE A 1 122 ? -19.410 -12.857 54.392 1.00 69.12 122 ILE A N 1
ATOM 982 C CA . ILE A 1 122 ? -18.928 -11.683 53.644 1.00 69.12 122 ILE A CA 1
ATOM 983 C C . ILE A 1 122 ? -20.025 -10.616 53.508 1.00 69.12 122 ILE A C 1
ATOM 985 O O . ILE A 1 122 ? -19.741 -9.432 53.656 1.00 69.12 122 ILE A O 1
ATOM 989 N N . ILE A 1 123 ? -21.277 -11.024 53.267 1.00 68.00 123 ILE A N 1
ATOM 990 C CA . ILE A 1 123 ? -22.413 -10.100 53.096 1.00 68.00 123 ILE A CA 1
ATOM 991 C C . ILE A 1 123 ? -22.885 -9.528 54.447 1.00 68.00 123 ILE A C 1
ATOM 993 O O . ILE A 1 123 ? -23.277 -8.368 54.519 1.00 68.00 123 ILE A O 1
ATOM 997 N N . VAL A 1 124 ? -22.841 -10.315 55.529 1.00 59.75 124 VAL A N 1
ATOM 998 C CA . VAL A 1 124 ? -23.316 -9.909 56.870 1.00 59.75 124 VAL A CA 1
ATOM 999 C C . VAL A 1 124 ? -22.208 -9.265 57.725 1.00 59.75 124 VAL A C 1
ATOM 1001 O O . VAL A 1 124 ? -22.501 -8.508 58.646 1.00 59.75 124 VAL A O 1
ATOM 1004 N N . GLY A 1 125 ? -20.929 -9.520 57.432 1.00 57.53 125 GLY A N 1
ATOM 1005 C CA . GLY A 1 125 ? -19.781 -9.096 58.248 1.00 57.53 125 GLY A CA 1
ATOM 1006 C C . GLY A 1 125 ? -19.238 -7.682 58.001 1.00 57.53 125 GLY A C 1
ATOM 1007 O O . GLY A 1 125 ? -18.196 -7.342 58.562 1.00 57.53 125 GLY A O 1
ATOM 1008 N N . GLN A 1 126 ? -19.901 -6.845 57.192 1.00 53.84 126 GLN A N 1
ATOM 1009 C CA . GLN A 1 126 ? -19.408 -5.506 56.814 1.00 53.84 126 GLN A CA 1
ATOM 1010 C C . GLN A 1 126 ? -19.245 -4.504 57.979 1.00 53.84 126 GLN A C 1
ATOM 1012 O O . GLN A 1 126 ? -18.671 -3.439 57.770 1.00 53.84 126 GLN A O 1
ATOM 1017 N N . GLU A 1 127 ? -19.667 -4.821 59.207 1.00 44.34 127 GLU A N 1
ATOM 1018 C CA . GLU A 1 127 ? -19.556 -3.901 60.353 1.00 44.34 127 GLU A CA 1
ATOM 1019 C C . GLU A 1 127 ? -18.322 -4.122 61.256 1.00 44.34 127 GLU A C 1
ATOM 1021 O O . GLU A 1 127 ? -18.152 -3.384 62.224 1.00 44.34 127 GLU A O 1
ATOM 1026 N N . ASN A 1 128 ? -17.443 -5.105 60.997 1.00 46.84 128 ASN A N 1
ATOM 1027 C CA . ASN A 1 128 ? -16.354 -5.415 61.945 1.00 46.84 128 ASN A CA 1
ATOM 1028 C C . ASN A 1 128 ? -15.081 -6.019 61.319 1.00 46.84 128 ASN A C 1
ATOM 1030 O O . ASN A 1 128 ? -14.593 -7.063 61.751 1.00 46.84 128 ASN A O 1
ATOM 1034 N N . TYR A 1 129 ? -14.491 -5.340 60.334 1.00 48.12 129 TYR A N 1
ATOM 1035 C CA . TYR A 1 129 ? -13.097 -5.594 59.957 1.00 48.12 129 TYR A CA 1
ATOM 1036 C C . TYR A 1 129 ? -12.253 -4.341 60.215 1.00 48.12 129 TYR A C 1
ATOM 1038 O O . TYR A 1 129 ? -12.602 -3.271 59.713 1.00 48.12 129 TYR A O 1
ATOM 1046 N N . PRO A 1 130 ? -11.164 -4.426 61.006 1.00 48.03 130 PRO A N 1
ATOM 1047 C CA . PRO A 1 130 ? -10.281 -3.289 61.201 1.00 48.03 130 PRO A CA 1
ATOM 1048 C C . PRO A 1 130 ? -9.660 -2.913 59.856 1.00 48.03 130 PRO A C 1
ATOM 1050 O O . PRO A 1 130 ? -9.064 -3.741 59.171 1.00 48.03 130 PRO A O 1
ATOM 1053 N N . GLN A 1 131 ? -9.847 -1.648 59.497 1.00 48.81 131 GLN A N 1
ATOM 1054 C CA . GLN A 1 131 ? -9.336 -0.995 58.303 1.00 48.81 131 GLN A CA 1
ATOM 1055 C C . GLN A 1 131 ? -7.815 -1.186 58.237 1.00 48.81 131 GLN A C 1
ATOM 1057 O O . GLN A 1 131 ? -7.069 -0.543 58.977 1.00 48.81 131 GLN A O 1
ATOM 1062 N N . THR A 1 132 ? -7.346 -2.122 57.408 1.00 48.31 132 THR A N 1
ATOM 1063 C CA . THR A 1 132 ? -5.912 -2.305 57.182 1.00 48.31 132 THR A CA 1
ATOM 1064 C C . THR A 1 132 ? -5.435 -1.158 56.310 1.00 48.31 132 THR A C 1
ATOM 1066 O O . THR A 1 132 ? -5.688 -1.129 55.108 1.00 48.31 132 THR A O 1
ATOM 1069 N N . LEU A 1 133 ? -4.832 -0.192 56.995 1.00 47.22 133 LEU A N 1
ATOM 1070 C CA . LEU A 1 133 ? -4.125 0.972 56.495 1.00 47.22 133 LEU A CA 1
ATOM 1071 C C . LEU A 1 133 ? -3.268 0.648 55.258 1.00 47.22 133 LEU A C 1
ATOM 1073 O O . LEU A 1 133 ? -2.603 -0.388 55.212 1.00 47.22 133 LEU A O 1
ATOM 1077 N N . ASP A 1 134 ? -3.286 1.582 54.311 1.00 47.91 134 ASP A N 1
ATOM 1078 C CA . ASP A 1 134 ? -2.384 1.721 53.170 1.00 47.91 134 ASP A CA 1
ATOM 1079 C C . ASP A 1 134 ? -0.901 1.605 53.571 1.00 47.91 134 ASP A C 1
ATOM 1081 O O . ASP A 1 134 ? -0.253 2.607 53.854 1.00 47.91 134 ASP A O 1
ATOM 1085 N N . GLU A 1 135 ? -0.334 0.400 53.554 1.00 48.22 135 GLU A N 1
ATOM 1086 C CA . GLU A 1 135 ? 1.118 0.204 53.665 1.00 48.22 135 GLU A CA 1
ATOM 1087 C C . GLU A 1 135 ? 1.597 -0.806 52.617 1.00 48.22 135 GLU A C 1
ATOM 1089 O O . GLU A 1 135 ? 2.127 -1.873 52.916 1.00 48.22 135 GLU A O 1
ATOM 1094 N N . PHE A 1 136 ? 1.385 -0.470 51.348 1.00 45.53 136 PHE A N 1
ATOM 1095 C CA . PHE A 1 136 ? 2.199 -1.002 50.261 1.00 45.53 136 PHE A CA 1
ATOM 1096 C C . PHE A 1 136 ? 2.667 0.183 49.424 1.00 45.53 136 PHE A C 1
ATOM 1098 O O . PHE A 1 136 ? 2.065 0.532 48.411 1.00 45.53 136 PHE A O 1
ATOM 1105 N N . SER A 1 137 ? 3.742 0.828 49.885 1.00 52.94 137 SER A N 1
ATOM 1106 C CA . SER A 1 137 ? 4.579 1.671 49.038 1.00 52.94 137 SER A CA 1
ATOM 1107 C C . SER A 1 137 ? 5.083 0.804 47.884 1.00 52.94 137 SER A C 1
ATOM 1109 O O . SER A 1 137 ? 5.994 -0.009 48.040 1.00 52.94 137 SER A O 1
ATOM 1111 N N . PHE A 1 138 ? 4.419 0.904 46.738 1.00 46.84 138 PHE A N 1
ATOM 1112 C CA . PHE A 1 138 ? 4.862 0.268 45.509 1.00 46.84 138 PHE A CA 1
ATOM 1113 C C . PHE A 1 138 ? 6.047 1.088 45.004 1.00 46.84 138 PHE A C 1
ATOM 1115 O O . PHE A 1 138 ? 5.858 2.107 44.343 1.00 46.84 138 PHE A O 1
ATOM 1122 N N . ASP A 1 139 ? 7.257 0.702 45.411 1.00 47.28 139 ASP A N 1
ATOM 1123 C CA . ASP A 1 139 ? 8.481 1.297 44.892 1.00 47.28 139 ASP A CA 1
ATOM 1124 C C . ASP A 1 139 ? 8.485 1.166 43.363 1.00 47.28 139 ASP A C 1
ATOM 1126 O O . ASP A 1 139 ? 8.451 0.079 42.780 1.00 47.28 139 ASP A O 1
ATOM 1130 N N . GLU A 1 140 ? 8.460 2.330 42.730 1.00 57.28 140 GLU A N 1
ATOM 1131 C CA . GLU A 1 140 ? 8.480 2.560 41.298 1.00 57.28 140 GLU A CA 1
ATOM 1132 C C . GLU A 1 140 ? 9.899 2.310 40.769 1.00 57.28 140 GLU A C 1
ATOM 1134 O O . GLU A 1 140 ? 10.635 3.247 40.486 1.00 57.28 140 GLU A O 1
ATOM 1139 N N . ASP A 1 141 ? 10.320 1.046 40.666 1.00 63.78 141 ASP A N 1
ATOM 1140 C CA . ASP A 1 141 ? 11.509 0.696 39.880 1.00 63.78 141 ASP A CA 1
ATOM 1141 C C . ASP A 1 141 ? 11.510 -0.774 39.429 1.00 63.78 141 ASP A C 1
ATOM 1143 O O . ASP A 1 141 ? 11.925 -1.681 40.154 1.00 63.78 141 ASP A O 1
ATOM 1147 N N . SER A 1 142 ? 11.047 -1.039 38.203 1.00 55.34 142 SER A N 1
ATOM 1148 C CA . SER A 1 142 ? 11.565 -2.168 37.413 1.00 55.34 142 SER A CA 1
ATOM 1149 C C . SER A 1 142 ? 11.125 -2.118 35.954 1.00 55.34 142 SER A C 1
ATOM 1151 O O . SER A 1 142 ? 10.088 -2.645 35.559 1.00 55.34 142 SER A O 1
ATOM 1153 N N . SER A 1 143 ? 12.005 -1.493 35.174 1.00 53.78 143 SER A N 1
ATOM 1154 C CA . SER A 1 143 ? 12.439 -1.871 33.824 1.00 53.78 143 SER A CA 1
ATOM 1155 C C . SER A 1 143 ? 11.390 -2.173 32.747 1.00 53.78 143 SER A C 1
ATOM 1157 O O . SER A 1 143 ? 10.816 -3.259 32.681 1.00 53.78 143 SER A O 1
ATOM 1159 N N . ASP A 1 144 ? 11.299 -1.222 31.815 1.00 59.25 144 ASP A N 1
ATOM 1160 C CA . ASP A 1 144 ? 11.364 -1.390 30.355 1.00 59.25 144 ASP A CA 1
ATOM 1161 C C . ASP A 1 144 ? 11.533 -2.847 29.863 1.00 59.25 144 ASP A C 1
ATOM 1163 O O . ASP A 1 144 ? 12.632 -3.321 29.569 1.00 59.25 144 ASP A O 1
ATOM 1167 N N . ALA A 1 145 ? 10.421 -3.581 29.797 1.00 57.41 145 ALA A N 1
ATOM 1168 C CA . ALA A 1 145 ? 10.359 -4.887 29.159 1.00 57.41 145 ALA A CA 1
ATOM 1169 C C . ALA A 1 145 ? 10.036 -4.684 27.675 1.00 57.41 145 ALA A C 1
ATOM 1171 O O . ALA A 1 145 ? 8.898 -4.419 27.283 1.00 57.41 145 ALA A O 1
ATOM 1172 N N . LEU A 1 146 ? 11.097 -4.784 26.878 1.00 53.81 146 LEU A N 1
ATOM 1173 C CA . LEU A 1 146 ? 11.140 -4.700 25.425 1.00 53.81 146 LEU A CA 1
ATOM 1174 C C . LEU A 1 146 ? 9.953 -5.400 24.743 1.00 53.81 146 LEU A C 1
ATOM 1176 O O . LEU A 1 146 ? 9.571 -6.523 25.076 1.00 53.81 146 LEU A O 1
ATOM 1180 N N . SER A 1 147 ? 9.408 -4.715 23.736 1.00 67.56 147 SER A N 1
ATOM 1181 C CA . SER A 1 147 ? 8.402 -5.252 22.818 1.00 67.56 147 SER A CA 1
ATOM 1182 C C . SER A 1 147 ? 8.878 -6.575 22.200 1.00 67.56 147 SER A C 1
ATOM 1184 O O . SER A 1 147 ? 10.040 -6.658 21.804 1.00 67.56 147 SER A O 1
ATOM 1186 N N . PRO A 1 148 ? 8.017 -7.600 22.068 1.00 64.12 148 PRO A N 1
ATOM 1187 C CA . PRO A 1 148 ? 8.404 -8.836 21.405 1.00 64.12 148 PRO A CA 1
ATOM 1188 C C . PRO A 1 148 ? 8.718 -8.577 19.925 1.00 64.12 148 PRO A C 1
ATOM 1190 O O . PRO A 1 148 ? 7.903 -8.009 19.193 1.00 64.12 148 PRO A O 1
ATOM 1193 N N . ASP A 1 149 ? 9.908 -9.011 19.510 1.00 54.72 149 ASP A N 1
ATOM 1194 C CA . ASP A 1 149 ? 10.377 -8.990 18.128 1.00 54.72 149 ASP A CA 1
ATOM 1195 C C . ASP A 1 149 ? 9.400 -9.715 17.188 1.00 54.72 149 ASP A C 1
ATOM 1197 O O . ASP A 1 149 ? 8.922 -10.821 17.459 1.00 54.72 149 ASP A O 1
ATOM 1201 N N . GLN A 1 150 ? 9.122 -9.085 16.044 1.00 57.41 150 GLN A N 1
ATOM 1202 C CA . GLN A 1 150 ? 8.410 -9.712 14.933 1.00 57.41 150 GLN A CA 1
ATOM 1203 C C . GLN A 1 150 ? 9.254 -10.866 14.367 1.00 57.41 150 GLN A C 1
ATOM 1205 O O . GLN A 1 150 ? 10.435 -10.658 14.073 1.00 57.41 150 GLN A O 1
ATOM 1210 N N . PRO A 1 151 ? 8.685 -12.060 14.118 1.00 58.50 151 PRO A N 1
ATOM 1211 C CA . PRO A 1 151 ? 9.407 -13.083 13.384 1.00 58.50 151 PRO A CA 1
ATOM 1212 C C . PRO A 1 151 ? 9.565 -12.625 11.930 1.00 58.50 151 PRO A C 1
ATOM 1214 O O . PRO A 1 151 ? 8.588 -12.387 11.215 1.00 58.50 151 PRO A O 1
ATOM 1217 N N . GLY A 1 152 ? 10.823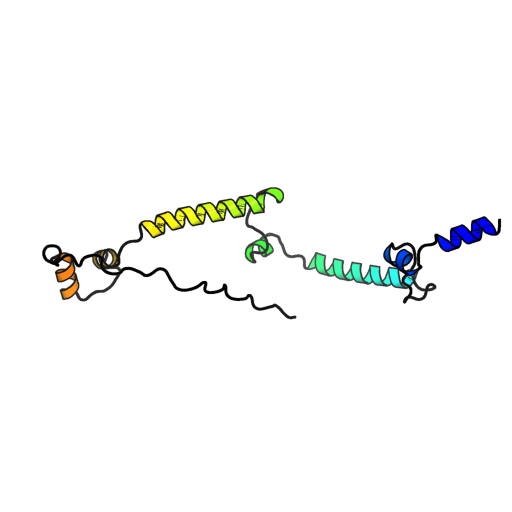 -12.489 11.509 1.00 47.66 152 GLY A N 1
ATOM 1218 C CA . GLY A 1 152 ? 11.199 -12.233 10.128 1.00 47.66 152 GLY A CA 1
ATOM 1219 C C . GLY A 1 152 ? 10.583 -13.277 9.201 1.00 47.66 152 GLY A C 1
ATOM 1220 O O . GLY A 1 152 ? 10.783 -14.478 9.368 1.00 47.66 152 GLY A O 1
ATOM 1221 N N . SER A 1 153 ? 9.823 -12.803 8.217 1.00 56.97 153 SER A N 1
ATOM 1222 C CA . SER A 1 153 ? 9.393 -13.623 7.091 1.00 56.97 153 SER A CA 1
ATOM 1223 C C . SER A 1 153 ? 10.596 -13.828 6.177 1.00 56.97 153 SER A C 1
ATOM 1225 O O . SER A 1 153 ? 11.068 -12.886 5.540 1.00 56.97 153 SER A O 1
ATOM 1227 N N . GLN A 1 154 ? 11.106 -15.053 6.152 1.00 52.72 154 GLN A N 1
ATOM 1228 C CA . GLN A 1 154 ? 12.055 -15.517 5.158 1.00 52.72 154 GLN A CA 1
ATOM 1229 C C . GLN A 1 154 ? 11.336 -16.584 4.336 1.00 52.72 154 GLN A C 1
ATOM 1231 O O . GLN A 1 154 ? 11.085 -17.664 4.854 1.00 52.72 154 GLN A O 1
ATOM 1236 N N . GLU A 1 155 ? 10.956 -16.223 3.109 1.00 40.47 155 GLU A N 1
ATOM 1237 C CA . GLU A 1 155 ? 10.933 -17.055 1.892 1.00 40.47 155 GLU A CA 1
ATOM 1238 C C . GLU A 1 155 ? 10.658 -16.166 0.669 1.00 40.47 155 GLU A C 1
ATOM 1240 O O . GLU A 1 155 ? 9.703 -15.354 0.707 1.00 40.47 155 GLU A O 1
#

Sequence (155 aa):
LKEVLQLKLQQRRTREQLVDQGIMPPLKSPAAFHGQIKSLERARTENFLKHKIRSRPDRSELVRMHILEETFAEPSLQATQMKLKRARLADDLNEKIAQRPGPMELVEKNILPVDSSVKEAIIVGQENYPQTLDEFSFDEDSSDALSPDQPGSQE